Protein AF-C1LQI4-F1 (afdb_monomer_lite)

Foldseek 3Di:
DDVVCVVCVVVVVVVVVVVVCVVVVVVVVVVVVVVCCVPPVVVVVVCVVPDDPVVVVLVCLCVPPDPQAHVVGHGDDPDD

pLDDT: mean 85.79, std 10.66, range [54.91, 97.31]

Structure (mmCIF, N/CA/C/O backbone):
data_AF-C1LQI4-F1
#
_entry.id   AF-C1LQI4-F1
#
loop_
_atom_site.group_PDB
_atom_site.id
_atom_site.type_symbol
_atom_site.label_atom_id
_atom_site.label_alt_id
_atom_site.label_comp_id
_atom_site.label_asym_id
_atom_site.label_entity_id
_atom_site.label_seq_id
_atom_site.pdbx_PDB_ins_code
_atom_site.Cartn_x
_atom_site.Cartn_y
_atom_site.Cartn_z
_atom_site.occupancy
_atom_site.B_iso_or_equiv
_atom_site.auth_seq_id
_atom_site.auth_comp_id
_atom_site.auth_asym_id
_atom_site.auth_atom_id
_atom_site.pdbx_PDB_model_num
ATOM 1 N N . MET A 1 1 ? 38.825 -4.681 -40.929 1.00 54.91 1 MET A N 1
ATOM 2 C CA . MET A 1 1 ? 37.475 -4.456 -40.354 1.00 54.91 1 MET A CA 1
ATOM 3 C C . MET A 1 1 ? 36.591 -5.637 -40.749 1.00 54.91 1 MET A C 1
ATOM 5 O O . MET A 1 1 ? 36.554 -5.942 -41.930 1.00 54.91 1 MET A O 1
ATOM 9 N N . ASN A 1 2 ? 35.979 -6.367 -39.806 1.00 65.38 2 ASN A N 1
ATOM 10 C CA . ASN A 1 2 ? 35.246 -7.606 -40.127 1.00 65.38 2 ASN A CA 1
ATOM 11 C C . ASN A 1 2 ? 33.832 -7.272 -40.670 1.00 65.38 2 ASN A C 1
ATOM 13 O O . ASN A 1 2 ? 33.034 -6.707 -39.915 1.00 65.38 2 ASN A O 1
ATOM 17 N N . PRO A 1 3 ? 33.501 -7.595 -41.936 1.00 64.56 3 PRO A N 1
ATOM 18 C CA . PRO A 1 3 ? 32.254 -7.172 -42.588 1.00 64.56 3 PRO A CA 1
ATOM 19 C C . PRO A 1 3 ? 30.987 -7.715 -41.905 1.00 64.56 3 PRO A C 1
ATOM 21 O O . PRO A 1 3 ? 29.943 -7.063 -41.925 1.00 64.56 3 PRO A O 1
ATOM 24 N N . ALA A 1 4 ? 31.082 -8.850 -41.203 1.00 65.25 4 ALA A N 1
ATOM 25 C CA . ALA A 1 4 ? 29.967 -9.419 -40.446 1.00 65.25 4 ALA A CA 1
ATOM 26 C C . ALA A 1 4 ? 29.515 -8.534 -39.264 1.00 65.25 4 ALA A C 1
ATOM 28 O O . ALA A 1 4 ? 28.326 -8.489 -38.945 1.00 65.25 4 ALA A O 1
ATOM 29 N N . LYS A 1 5 ? 30.438 -7.784 -38.637 1.00 61.28 5 LYS A N 1
ATOM 30 C CA . LYS A 1 5 ? 30.118 -6.869 -37.523 1.00 61.28 5 LYS A CA 1
ATOM 31 C C . LYS A 1 5 ? 29.318 -5.648 -37.976 1.00 61.28 5 LYS A C 1
ATOM 33 O O . LYS A 1 5 ? 28.519 -5.143 -37.197 1.00 61.28 5 LYS A O 1
ATOM 38 N N . LEU A 1 6 ? 29.507 -5.191 -39.215 1.00 63.09 6 LEU A N 1
ATOM 39 C CA . LEU A 1 6 ? 28.801 -4.029 -39.767 1.00 63.09 6 LEU A CA 1
ATOM 40 C C . LEU A 1 6 ? 27.359 -4.371 -40.149 1.00 63.09 6 LEU A C 1
ATOM 42 O O . LEU A 1 6 ? 26.462 -3.567 -39.911 1.00 63.09 6 LEU A O 1
ATOM 46 N N . ARG A 1 7 ? 27.122 -5.589 -40.659 1.00 64.94 7 ARG A N 1
ATOM 47 C CA . ARG A 1 7 ? 25.789 -6.052 -41.079 1.00 64.94 7 ARG A CA 1
ATOM 48 C C . ARG A 1 7 ? 24.775 -6.079 -39.929 1.00 64.94 7 ARG A C 1
ATOM 50 O O . ARG A 1 7 ? 23.620 -5.727 -40.127 1.00 64.94 7 ARG A O 1
ATOM 57 N N . ASN A 1 8 ? 25.222 -6.432 -38.723 1.00 66.19 8 ASN A N 1
ATOM 58 C CA . ASN A 1 8 ? 24.357 -6.599 -37.547 1.00 66.19 8 ASN A CA 1
ATOM 59 C C . ASN A 1 8 ? 24.595 -5.546 -36.453 1.00 66.19 8 ASN A C 1
ATOM 61 O O . ASN A 1 8 ? 24.082 -5.689 -35.343 1.00 66.19 8 ASN A O 1
ATOM 65 N N . PHE A 1 9 ? 25.361 -4.488 -36.737 1.00 67.31 9 PHE A N 1
ATOM 66 C CA . PHE A 1 9 ? 25.743 -3.483 -35.740 1.00 67.31 9 PHE A CA 1
ATOM 67 C C . PHE A 1 9 ? 24.523 -2.845 -35.058 1.00 67.31 9 PHE A C 1
ATOM 69 O O . PHE A 1 9 ? 24.464 -2.760 -33.834 1.00 67.31 9 PHE A O 1
ATOM 76 N N . ARG A 1 10 ? 23.504 -2.479 -35.848 1.00 70.00 10 ARG A N 1
ATOM 77 C CA . ARG A 1 10 ? 22.263 -1.874 -35.340 1.00 70.00 10 ARG A CA 1
ATOM 78 C C . ARG A 1 10 ? 21.461 -2.832 -34.458 1.00 70.00 10 ARG A C 1
ATOM 80 O O . ARG A 1 10 ? 20.966 -2.417 -33.418 1.00 70.00 10 ARG A O 1
ATOM 87 N N . VAL A 1 11 ? 21.395 -4.113 -34.828 1.00 75.94 11 VAL A N 1
ATOM 88 C CA . VAL A 1 11 ? 20.683 -5.148 -34.058 1.00 75.94 11 VAL A CA 1
ATOM 89 C C . VAL A 1 11 ? 21.397 -5.427 -32.734 1.00 75.94 11 VAL A C 1
ATOM 91 O O . VAL A 1 11 ? 20.759 -5.473 -31.689 1.00 75.94 11 VAL A O 1
ATOM 94 N N . GLY A 1 12 ? 22.729 -5.537 -32.742 1.00 79.69 12 GLY A N 1
ATOM 95 C CA . GLY A 1 12 ? 23.510 -5.762 -31.523 1.00 79.69 12 GLY A CA 1
ATOM 96 C C . GLY A 1 12 ? 23.442 -4.598 -30.529 1.00 79.69 12 GLY A C 1
ATOM 97 O O . GLY A 1 12 ? 23.377 -4.825 -29.322 1.00 79.69 12 GLY A O 1
ATOM 98 N N . VAL A 1 13 ? 23.423 -3.354 -31.018 1.00 82.69 13 VAL A N 1
ATOM 99 C CA . VAL A 1 13 ? 23.228 -2.163 -30.173 1.00 82.69 13 VAL A CA 1
ATOM 100 C C . VAL A 1 13 ? 21.798 -2.103 -29.633 1.00 82.69 13 VAL A C 1
ATOM 102 O O . VAL A 1 13 ? 21.620 -1.862 -28.441 1.00 82.69 13 VAL A O 1
ATOM 105 N N . ALA A 1 14 ? 20.793 -2.389 -30.468 1.00 82.88 14 ALA A N 1
ATOM 106 C CA . ALA A 1 14 ? 19.392 -2.405 -30.054 1.00 82.88 14 ALA A CA 1
ATOM 107 C C . ALA A 1 14 ? 19.120 -3.448 -28.960 1.00 82.88 14 ALA A C 1
ATOM 109 O O . ALA A 1 14 ? 18.485 -3.120 -27.964 1.00 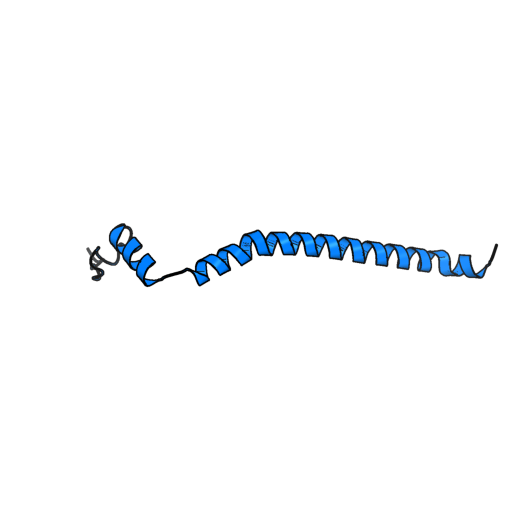82.88 14 ALA A O 1
ATOM 110 N N . ILE A 1 15 ? 19.659 -4.667 -29.088 1.00 86.31 15 ILE A N 1
ATOM 111 C CA . ILE A 1 15 ? 19.518 -5.712 -28.061 1.00 86.31 15 ILE A CA 1
ATOM 112 C C . ILE A 1 15 ? 20.125 -5.249 -26.734 1.00 86.31 15 ILE A C 1
ATOM 114 O O . ILE A 1 15 ? 19.477 -5.356 -25.699 1.00 86.31 15 ILE A O 1
ATOM 118 N N . LYS A 1 16 ? 21.333 -4.673 -26.751 1.00 86.31 16 LYS A N 1
ATOM 119 C CA . LYS A 1 16 ? 21.973 -4.164 -25.527 1.00 86.31 16 LYS A CA 1
ATOM 120 C C . LYS A 1 16 ? 21.167 -3.042 -24.876 1.00 86.31 16 LYS A C 1
ATOM 122 O O . LYS A 1 16 ? 20.980 -3.060 -23.664 1.00 86.31 16 LYS A O 1
ATOM 127 N N . ALA A 1 17 ? 20.680 -2.090 -25.671 1.00 89.12 17 ALA A N 1
ATOM 128 C CA 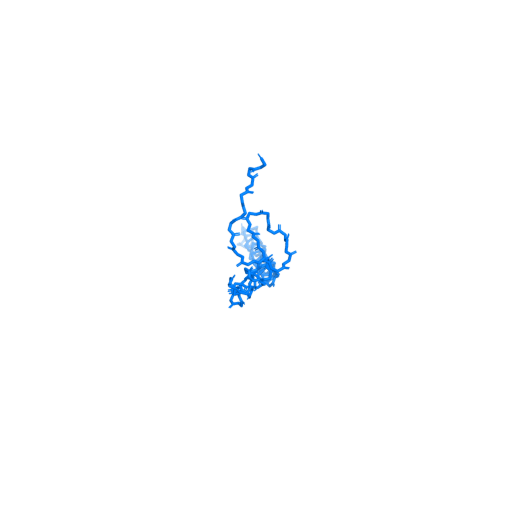. ALA A 1 17 ? 19.843 -1.002 -25.177 1.00 89.12 17 ALA A CA 1
ATOM 129 C C . ALA A 1 17 ? 18.536 -1.533 -24.572 1.00 89.12 17 ALA A C 1
ATOM 131 O O . ALA A 1 17 ? 18.144 -1.101 -23.492 1.00 89.12 17 ALA A O 1
ATOM 132 N N . MET A 1 18 ? 17.914 -2.518 -25.223 1.00 91.94 18 MET A N 1
ATOM 133 C CA . MET A 1 18 ? 16.712 -3.181 -24.727 1.00 91.94 18 MET A CA 1
ATOM 134 C C . MET A 1 18 ? 16.976 -3.882 -23.395 1.00 91.94 18 MET A C 1
ATOM 136 O O . MET A 1 18 ? 16.241 -3.653 -22.444 1.00 91.94 18 MET A O 1
ATOM 140 N N . THR A 1 19 ? 18.059 -4.657 -23.279 1.00 91.94 19 THR A N 1
ATOM 141 C CA . THR A 1 19 ? 18.420 -5.326 -22.021 1.00 91.94 19 THR A CA 1
ATOM 142 C C . THR A 1 19 ? 18.618 -4.324 -20.886 1.00 91.94 19 THR A C 1
ATOM 144 O O . THR A 1 19 ? 18.079 -4.519 -19.799 1.00 91.94 19 THR A O 1
ATOM 147 N N . VAL A 1 20 ? 19.346 -3.230 -21.131 1.00 93.94 20 VAL A N 1
ATOM 148 C CA . VAL A 1 20 ? 19.554 -2.182 -20.120 1.00 93.94 20 VAL A CA 1
ATOM 149 C C . VAL A 1 20 ? 18.227 -1.533 -19.730 1.00 93.94 20 VAL A C 1
ATOM 151 O O . VAL A 1 20 ? 17.942 -1.406 -18.541 1.00 93.94 20 VAL A O 1
ATOM 154 N N . ALA A 1 21 ? 17.386 -1.181 -20.705 1.00 94.00 21 ALA A N 1
ATOM 155 C CA . ALA A 1 21 ? 16.076 -0.591 -20.448 1.00 94.00 21 ALA A CA 1
ATOM 156 C C . ALA A 1 21 ? 15.178 -1.526 -19.626 1.00 94.00 21 ALA A C 1
ATOM 158 O O . ALA A 1 21 ? 14.537 -1.079 -18.678 1.00 94.00 21 ALA A O 1
ATOM 159 N N . THR A 1 22 ? 15.174 -2.826 -19.927 1.00 95.62 22 THR A N 1
ATOM 160 C CA . THR A 1 22 ? 14.411 -3.823 -19.169 1.00 95.62 22 THR A CA 1
ATOM 161 C C . THR A 1 22 ? 14.884 -3.911 -17.722 1.00 95.62 22 THR A C 1
ATOM 163 O O . THR A 1 22 ? 14.057 -3.885 -16.812 1.00 95.62 22 THR A O 1
ATOM 166 N N . VAL A 1 23 ? 16.198 -3.975 -17.485 1.00 96.81 23 VAL A N 1
ATOM 167 C CA . VAL A 1 23 ? 16.756 -4.034 -16.123 1.00 96.81 23 VAL A CA 1
ATOM 168 C C . VAL A 1 23 ? 16.399 -2.774 -15.336 1.00 96.81 23 VAL A C 1
ATOM 170 O O . VAL A 1 23 ? 15.892 -2.874 -14.219 1.00 96.81 23 VAL A O 1
ATOM 173 N N . VAL A 1 24 ? 16.599 -1.595 -15.929 1.00 96.56 24 VAL A N 1
ATOM 174 C CA . VAL A 1 24 ? 16.295 -0.312 -15.280 1.00 96.56 24 VAL A CA 1
ATOM 175 C C . VAL A 1 24 ? 14.800 -0.189 -14.991 1.00 96.56 24 VAL A C 1
ATOM 177 O O . VAL A 1 24 ? 14.422 0.139 -13.869 1.00 96.56 24 VAL A O 1
ATOM 180 N N . SER A 1 25 ? 13.943 -0.518 -15.959 1.00 95.38 25 SER A N 1
ATOM 181 C CA . SER A 1 25 ? 12.492 -0.480 -15.768 1.00 95.38 25 SER A CA 1
ATOM 182 C C . SER A 1 25 ? 12.055 -1.430 -14.657 1.00 95.38 25 SER A C 1
ATOM 184 O O . SER A 1 25 ? 11.253 -1.048 -13.813 1.00 95.38 25 SER A O 1
ATOM 186 N N . THR A 1 26 ? 12.607 -2.643 -14.614 1.00 96.81 26 THR A N 1
ATOM 187 C CA . THR A 1 26 ? 12.264 -3.633 -13.585 1.00 96.81 26 THR A CA 1
ATOM 188 C C . THR A 1 26 ? 12.677 -3.146 -12.198 1.00 96.81 26 THR A C 1
ATOM 190 O O . THR A 1 26 ? 11.899 -3.257 -11.249 1.00 96.81 26 THR A O 1
ATOM 193 N N . ALA A 1 27 ? 13.873 -2.565 -12.074 1.00 97.31 27 ALA A N 1
ATOM 194 C CA . ALA A 1 27 ? 14.371 -2.020 -10.816 1.00 97.31 27 ALA A CA 1
ATOM 195 C C . ALA A 1 27 ? 13.492 -0.863 -10.313 1.00 97.31 27 ALA A C 1
ATOM 197 O O . ALA A 1 27 ? 13.087 -0.860 -9.150 1.00 97.31 27 ALA A O 1
ATOM 198 N N . ILE A 1 28 ? 13.134 0.074 -11.199 1.00 97.31 28 ILE A N 1
ATOM 199 C CA . ILE A 1 28 ? 12.265 1.210 -10.862 1.00 97.31 28 ILE A CA 1
ATOM 200 C C . ILE A 1 28 ? 10.871 0.722 -10.459 1.00 97.31 28 ILE A C 1
ATOM 202 O O . ILE A 1 28 ? 10.378 1.098 -9.396 1.00 97.31 28 ILE A O 1
ATOM 206 N N . SER A 1 29 ? 10.247 -0.151 -11.255 1.00 97.25 29 SER A N 1
ATOM 207 C CA . SER A 1 29 ? 8.926 -0.706 -10.942 1.00 97.25 29 SER A CA 1
ATOM 208 C C .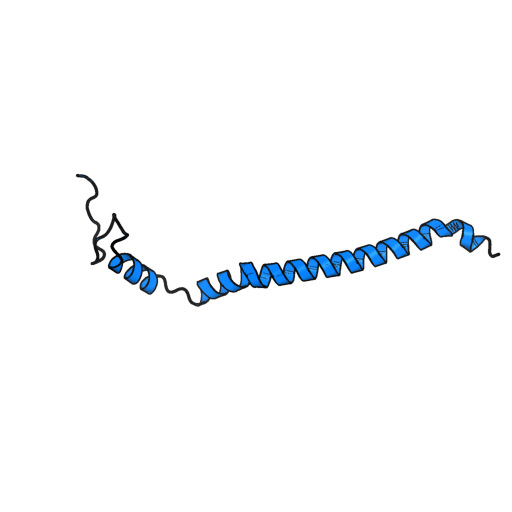 SER A 1 29 ? 8.925 -1.446 -9.604 1.00 97.25 29 SER A C 1
ATOM 210 O O . SER A 1 29 ? 8.005 -1.272 -8.809 1.00 97.25 29 SER A O 1
ATOM 212 N N . S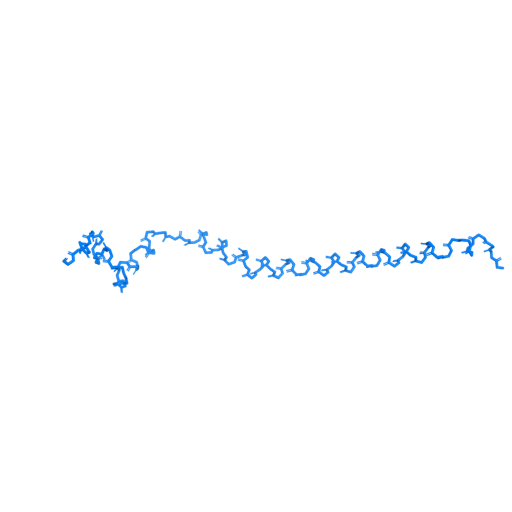ER A 1 30 ? 9.979 -2.213 -9.313 1.00 96.56 30 SER A N 1
ATOM 213 C CA . SER A 1 30 ? 10.118 -2.928 -8.039 1.00 96.56 30 SER A CA 1
ATOM 214 C C . SER A 1 30 ? 10.243 -1.969 -6.854 1.00 96.56 30 SER A C 1
ATOM 216 O O . SER A 1 30 ? 9.611 -2.185 -5.821 1.00 96.56 30 SER A O 1
ATOM 218 N N . ALA A 1 31 ? 11.008 -0.883 -7.001 1.00 97.19 31 ALA A N 1
ATOM 219 C CA . ALA A 1 31 ? 11.146 0.134 -5.962 1.00 97.19 31 ALA A CA 1
ATOM 220 C C . ALA A 1 31 ? 9.815 0.852 -5.684 1.00 97.19 31 ALA A C 1
ATOM 222 O O . ALA A 1 31 ? 9.428 1.003 -4.525 1.00 97.19 31 ALA A O 1
ATOM 223 N N . ILE A 1 32 ? 9.084 1.237 -6.736 1.00 96.31 32 ILE A N 1
ATOM 224 C CA . ILE A 1 32 ? 7.759 1.860 -6.608 1.00 96.31 32 ILE A CA 1
ATOM 225 C C . ILE A 1 32 ? 6.789 0.899 -5.920 1.00 96.31 32 ILE A C 1
ATOM 227 O O . ILE A 1 32 ? 6.125 1.284 -4.958 1.00 96.31 32 ILE A O 1
ATOM 231 N N . MET A 1 33 ? 6.749 -0.363 -6.357 1.00 96.38 33 MET A N 1
ATOM 232 C CA . MET A 1 33 ? 5.879 -1.377 -5.766 1.00 96.38 33 MET A CA 1
ATOM 233 C C . MET A 1 33 ? 6.199 -1.603 -4.285 1.00 96.38 33 MET A C 1
ATOM 235 O O . MET A 1 33 ? 5.293 -1.680 -3.462 1.00 96.38 33 MET A O 1
ATOM 239 N N . TYR A 1 34 ? 7.480 -1.653 -3.916 1.00 96.19 34 TYR A N 1
ATOM 240 C CA . TYR A 1 34 ? 7.894 -1.791 -2.521 1.00 96.19 34 TYR A CA 1
ATOM 241 C C . TYR A 1 34 ? 7.400 -0.629 -1.651 1.00 96.19 34 TYR A C 1
ATOM 243 O O . TYR A 1 34 ? 6.867 -0.849 -0.561 1.00 96.19 34 TYR A O 1
ATOM 251 N N . VAL A 1 35 ? 7.546 0.608 -2.137 1.00 96.38 35 VAL A N 1
ATOM 252 C CA . VAL A 1 35 ? 7.053 1.801 -1.434 1.00 96.38 35 VAL A CA 1
ATOM 253 C C . VAL A 1 35 ? 5.530 1.769 -1.316 1.00 96.38 35 VAL A C 1
ATOM 255 O O . VAL A 1 35 ? 5.010 2.025 -0.231 1.00 96.38 35 VAL A O 1
ATOM 258 N N . TYR A 1 36 ? 4.822 1.408 -2.387 1.00 94.69 36 TYR A N 1
ATOM 259 C CA . TYR A 1 36 ? 3.365 1.286 -2.394 1.00 94.69 36 TYR A CA 1
ATOM 260 C C . TYR A 1 36 ? 2.873 0.238 -1.388 1.00 94.69 36 TYR A C 1
ATOM 262 O O . TYR A 1 36 ? 2.018 0.531 -0.556 1.00 94.69 36 TYR A O 1
ATOM 270 N N . ILE A 1 37 ? 3.472 -0.958 -1.381 1.00 93.88 37 ILE A N 1
ATOM 271 C CA . ILE A 1 37 ? 3.133 -2.010 -0.414 1.00 93.88 37 ILE A CA 1
ATOM 272 C C . ILE A 1 37 ? 3.347 -1.513 1.016 1.00 93.88 37 ILE A C 1
ATOM 274 O O . ILE A 1 37 ? 2.498 -1.735 1.876 1.00 93.88 37 ILE A O 1
ATOM 278 N N . LYS A 1 38 ? 4.461 -0.826 1.290 1.00 92.75 38 LYS A N 1
ATOM 279 C CA . LYS A 1 38 ? 4.744 -0.311 2.633 1.00 92.75 38 LYS A CA 1
ATOM 280 C C . LYS A 1 38 ? 3.790 0.791 3.085 1.00 92.75 38 LYS A C 1
ATOM 282 O O . LYS A 1 38 ? 3.530 0.874 4.281 1.00 92.75 38 LYS A O 1
ATOM 287 N N . ARG A 1 39 ? 3.331 1.650 2.174 1.00 91.38 39 ARG A N 1
ATOM 288 C CA . ARG A 1 39 ? 2.502 2.817 2.513 1.00 91.38 39 ARG A CA 1
ATOM 289 C C . ARG A 1 39 ? 1.012 2.524 2.522 1.00 91.38 39 ARG A C 1
ATOM 291 O O . ARG A 1 39 ? 0.324 3.025 3.394 1.00 91.38 39 ARG A O 1
ATOM 298 N N . GLU A 1 40 ? 0.538 1.707 1.593 1.00 89.69 40 GLU A N 1
ATOM 299 C CA . GLU A 1 40 ? -0.896 1.479 1.408 1.00 89.69 40 GLU A CA 1
ATOM 300 C C . GLU A 1 40 ? -1.293 0.095 1.924 1.00 89.69 40 GLU A C 1
ATOM 302 O O . GLU A 1 40 ? -2.147 -0.048 2.793 1.00 89.69 40 GLU A O 1
ATOM 307 N N . VAL A 1 41 ? -0.618 -0.955 1.450 1.00 89.88 41 VAL A N 1
ATOM 308 C CA . VAL A 1 41 ? -1.048 -2.337 1.716 1.00 89.88 41 VAL A CA 1
ATOM 309 C C . VAL A 1 41 ? -0.759 -2.759 3.156 1.00 89.88 41 VAL A C 1
ATOM 311 O O . VAL A 1 41 ? -1.615 -3.353 3.811 1.00 89.88 41 VAL A O 1
ATOM 314 N N . ALA A 1 42 ? 0.442 -2.478 3.663 1.00 91.81 42 ALA A N 1
ATOM 315 C CA . ALA A 1 42 ? 0.847 -2.909 4.996 1.00 91.81 42 ALA A CA 1
ATOM 316 C C . ALA A 1 42 ? 0.023 -2.239 6.112 1.00 91.81 42 ALA A C 1
ATOM 318 O O . ALA A 1 42 ? -0.427 -2.969 6.994 1.00 91.81 42 ALA A O 1
ATOM 319 N N . PRO A 1 43 ? -0.252 -0.919 6.092 1.00 91.50 43 PRO A N 1
ATOM 320 C CA . PRO A 1 43 ? -1.092 -0.291 7.110 1.00 91.50 43 PRO A CA 1
ATOM 321 C C . PRO A 1 43 ? -2.531 -0.791 7.075 1.00 91.50 43 PRO A C 1
ATOM 323 O O . PRO A 1 43 ? -3.072 -1.095 8.131 1.00 91.50 43 PRO A O 1
ATOM 326 N N . ILE A 1 44 ? -3.118 -0.965 5.886 1.00 91.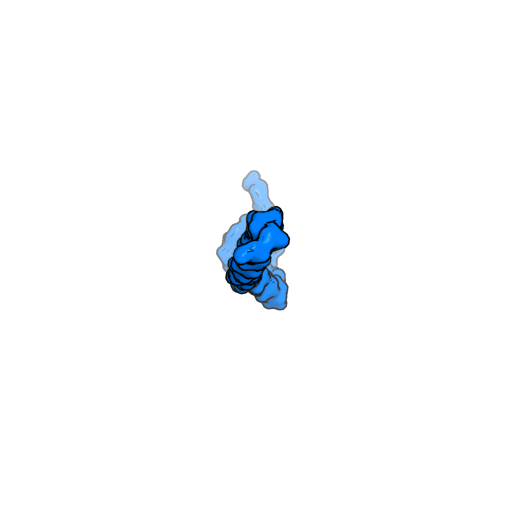81 44 ILE A N 1
ATOM 327 C CA . ILE A 1 44 ? -4.469 -1.526 5.746 1.00 91.81 44 ILE A CA 1
ATOM 328 C C . ILE A 1 44 ? -4.516 -2.950 6.309 1.00 91.81 44 ILE A C 1
ATOM 330 O O . ILE A 1 44 ? -5.393 -3.286 7.103 1.00 91.81 44 ILE A O 1
ATOM 334 N N . LYS A 1 45 ? -3.543 -3.793 5.950 1.00 91.94 45 LYS A N 1
ATOM 335 C CA . LYS A 1 45 ? -3.455 -5.160 6.475 1.00 91.94 45 LYS A CA 1
ATOM 336 C C . LYS A 1 45 ? -3.285 -5.174 7.994 1.00 91.94 45 LYS A C 1
ATOM 338 O O . LYS A 1 45 ? -3.924 -5.973 8.669 1.00 91.94 45 LYS A O 1
ATOM 343 N N . ASN A 1 46 ? -2.433 -4.304 8.530 1.00 92.50 46 ASN A N 1
ATOM 344 C CA . ASN A 1 46 ? -2.217 -4.200 9.968 1.00 92.50 46 ASN A CA 1
ATOM 345 C C . ASN A 1 46 ? -3.479 -3.726 10.686 1.00 92.50 46 ASN A C 1
ATOM 347 O O . ASN A 1 46 ? -3.835 -4.330 11.690 1.00 92.50 46 ASN A O 1
ATOM 351 N N . PHE A 1 47 ? -4.173 -2.725 10.137 1.00 92.56 47 PHE A N 1
ATOM 352 C CA . PHE A 1 47 ? -5.457 -2.254 10.642 1.00 92.56 47 PHE A CA 1
ATOM 353 C C . PHE A 1 47 ? -6.432 -3.421 10.772 1.00 92.56 47 PHE A C 1
ATOM 355 O O . PHE A 1 47 ? -6.847 -3.708 11.886 1.00 92.56 47 PHE A O 1
ATOM 362 N N . TYR A 1 48 ? -6.698 -4.158 9.686 1.00 91.00 48 TYR A N 1
ATOM 363 C CA . TYR A 1 48 ? -7.640 -5.283 9.704 1.00 91.00 48 TYR A CA 1
ATOM 364 C C . TYR A 1 48 ? -7.201 -6.454 10.588 1.00 91.00 48 TYR A C 1
ATOM 366 O O . TYR A 1 48 ? -8.051 -7.117 11.172 1.00 91.00 48 TYR A O 1
ATOM 374 N N . ASN A 1 49 ? -5.898 -6.707 10.729 1.00 92.19 49 ASN A N 1
ATOM 375 C CA . ASN A 1 49 ? -5.40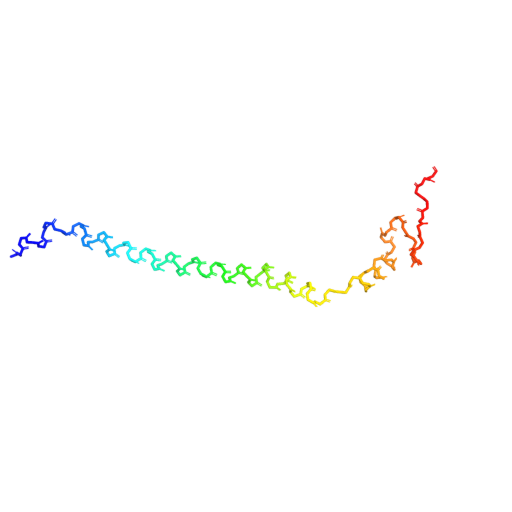2 -7.753 11.627 1.00 92.19 49 ASN A CA 1
ATOM 376 C C . ASN A 1 49 ? -5.649 -7.430 13.106 1.00 92.19 49 ASN A C 1
ATOM 378 O O . ASN A 1 49 ? -5.870 -8.342 13.897 1.00 92.19 49 ASN A O 1
ATOM 382 N N . SER A 1 50 ? -5.566 -6.154 13.486 1.00 91.69 50 SER A N 1
ATOM 383 C CA . SER A 1 50 ? -5.828 -5.692 14.855 1.00 91.69 50 SER A CA 1
ATOM 384 C C . SER A 1 50 ? -7.235 -5.124 15.049 1.00 91.69 50 SER A C 1
ATOM 386 O O . SER A 1 50 ? -7.535 -4.612 16.125 1.00 91.69 50 SER A O 1
ATOM 388 N N . TYR A 1 51 ? -8.072 -5.150 14.011 1.00 92.81 51 TYR A N 1
ATOM 389 C CA . TYR A 1 51 ? -9.389 -4.531 14.025 1.00 92.81 51 TYR A CA 1
ATOM 390 C C . TYR A 1 51 ? -10.340 -5.346 14.896 1.00 92.81 51 TYR A C 1
ATOM 392 O O . TYR A 1 51 ? -10.615 -6.509 14.603 1.00 92.81 51 TYR A O 1
ATOM 400 N N . ASP A 1 52 ? -10.861 -4.717 15.947 1.00 93.44 52 ASP A N 1
ATOM 401 C CA . ASP A 1 52 ? -11.942 -5.262 16.761 1.00 93.44 52 ASP A CA 1
ATOM 402 C C . ASP A 1 52 ? -13.225 -4.454 16.494 1.00 93.44 52 ASP A C 1
ATOM 404 O O . ASP A 1 52 ? -13.378 -3.347 17.027 1.00 93.44 52 ASP A O 1
ATOM 408 N N . PRO A 1 53 ? -14.169 -5.003 15.703 1.00 91.56 53 PRO A N 1
ATOM 409 C CA . PRO A 1 53 ? -15.427 -4.330 15.400 1.00 91.56 53 PRO A CA 1
ATOM 410 C C . PRO A 1 53 ? -16.255 -4.014 16.652 1.00 91.56 53 PRO A C 1
ATOM 412 O O . PRO A 1 53 ? -16.983 -3.026 16.680 1.00 91.56 53 PRO A O 1
ATOM 415 N N . GLN A 1 54 ? -16.167 -4.842 17.700 1.00 92.38 54 GLN A N 1
ATOM 416 C CA . GLN A 1 54 ? -16.947 -4.661 18.926 1.00 92.38 54 GLN A CA 1
ATOM 417 C C . GLN A 1 54 ? -16.388 -3.522 19.776 1.00 92.38 54 GLN A C 1
ATOM 419 O O . GLN A 1 54 ? -17.146 -2.777 20.402 1.00 92.38 54 GLN A O 1
ATOM 424 N N . LEU A 1 55 ? -15.061 -3.377 19.807 1.00 91.50 55 LEU A N 1
ATOM 425 C CA . LEU A 1 55 ? -14.421 -2.245 20.462 1.00 91.50 55 LEU A CA 1
ATOM 426 C C . LEU A 1 55 ? -14.734 -0.944 19.718 1.00 91.50 55 LEU A C 1
ATOM 428 O O . LEU A 1 55 ? -15.134 0.026 20.360 1.00 91.50 55 LEU A O 1
ATOM 432 N N . GLU A 1 56 ? -14.612 -0.938 18.388 1.00 91.50 56 GLU A N 1
ATOM 433 C CA . GLU A 1 56 ? -14.960 0.226 17.566 1.00 91.50 56 GLU A CA 1
ATOM 434 C C . GLU A 1 56 ? -16.416 0.637 17.769 1.00 91.50 56 GLU A C 1
ATOM 436 O O . GLU A 1 56 ? -16.689 1.801 18.053 1.00 91.50 56 GLU A O 1
ATOM 441 N N . TRP A 1 57 ? -17.340 -0.322 17.727 1.00 90.12 57 TRP A N 1
ATOM 442 C CA . TRP A 1 57 ? -18.754 -0.070 17.974 1.00 90.12 57 TRP A CA 1
ATOM 443 C C . TRP A 1 57 ? -19.000 0.599 19.330 1.00 90.12 57 TRP A C 1
ATOM 445 O O . TRP A 1 57 ? -19.709 1.599 19.412 1.00 90.12 57 TRP A O 1
ATOM 455 N N . LYS A 1 58 ? -18.350 0.120 20.397 1.00 90.62 58 LYS A N 1
ATOM 456 C CA . LYS A 1 58 ? -18.457 0.731 21.733 1.00 90.62 58 LYS A CA 1
ATOM 457 C C . LYS A 1 58 ? -17.890 2.148 21.780 1.00 90.62 58 LYS A C 1
ATOM 459 O O . LYS A 1 58 ? -18.434 2.985 22.497 1.00 90.62 58 LYS A O 1
ATOM 464 N N . VAL A 1 59 ? -16.796 2.418 21.067 1.00 89.62 59 VAL A N 1
ATOM 465 C CA . VAL A 1 59 ? -16.229 3.772 20.971 1.00 89.62 59 VAL A CA 1
ATOM 466 C C . VAL A 1 59 ? -17.180 4.689 20.202 1.00 89.62 59 VAL A C 1
ATOM 468 O O . VAL A 1 59 ? -17.437 5.800 20.660 1.00 89.62 59 VAL A O 1
ATOM 471 N N . LEU A 1 60 ? -17.749 4.219 19.089 1.00 89.69 60 LEU A N 1
ATOM 472 C CA . LEU A 1 60 ? -18.714 4.972 18.288 1.00 89.69 60 LEU A CA 1
ATOM 473 C C . LEU A 1 60 ? -19.985 5.288 19.081 1.00 89.69 60 LEU A C 1
ATOM 475 O O . LEU A 1 60 ? -20.396 6.447 19.099 1.00 89.69 60 LEU A O 1
ATOM 479 N N . LEU A 1 61 ? -20.544 4.316 19.806 1.00 89.75 61 LEU A N 1
ATOM 480 C CA . LEU A 1 61 ? -21.676 4.536 20.711 1.00 89.75 61 LEU A CA 1
ATOM 481 C C . LEU A 1 61 ? -21.352 5.604 21.758 1.00 89.75 61 LEU A C 1
ATOM 483 O O . LEU A 1 61 ? -22.050 6.604 21.854 1.00 89.75 61 LEU A O 1
ATOM 487 N N . LYS A 1 62 ? -20.232 5.464 22.479 1.00 86.75 62 LYS A N 1
ATOM 488 C CA . LYS A 1 62 ? -19.825 6.434 23.512 1.00 86.75 62 LYS A CA 1
ATOM 489 C C . LYS A 1 62 ? -19.496 7.825 22.973 1.00 86.75 62 LYS A C 1
ATOM 491 O O . LYS A 1 62 ? -19.500 8.782 23.741 1.00 86.75 62 LYS A O 1
ATOM 496 N N . SER A 1 63 ? -19.157 7.941 21.692 1.00 87.12 63 SER A N 1
ATOM 497 C CA . SER A 1 63 ? -18.824 9.226 21.076 1.00 87.12 63 SER A CA 1
ATOM 498 C C . SER A 1 63 ? -20.047 10.116 20.828 1.00 87.12 63 SER A C 1
ATOM 500 O O . SER A 1 63 ? -19.871 11.311 20.599 1.00 87.12 63 SER A O 1
ATOM 502 N N . GLY A 1 64 ? -21.266 9.558 20.841 1.00 80.62 64 GLY A N 1
ATOM 503 C CA . GLY A 1 64 ? -22.501 10.290 20.534 1.00 80.62 64 GLY A CA 1
ATOM 504 C C . GLY A 1 64 ? -22.619 10.754 19.074 1.00 80.62 64 GLY A C 1
ATOM 505 O O . GLY A 1 64 ? -23.482 11.565 18.752 1.00 80.62 64 GLY A O 1
ATOM 506 N N . ILE A 1 65 ? -21.747 10.274 18.177 1.00 86.38 65 ILE A N 1
ATOM 507 C CA . ILE A 1 65 ? -21.764 10.616 16.740 1.00 86.38 65 ILE A CA 1
ATOM 508 C C . ILE A 1 65 ? -22.907 9.890 16.011 1.00 86.38 65 ILE A C 1
ATOM 510 O O . ILE A 1 65 ? -23.382 10.343 14.965 1.00 86.38 65 ILE A O 1
ATOM 514 N N . LEU A 1 66 ? -23.347 8.752 16.548 1.00 85.44 66 LEU A N 1
ATOM 515 C CA . LEU A 1 66 ? -24.391 7.935 15.949 1.00 85.44 66 LEU A CA 1
ATOM 516 C C . LEU A 1 66 ? -25.759 8.585 16.180 1.00 85.44 66 LEU A C 1
ATOM 518 O O . LEU A 1 66 ? -26.182 8.784 17.308 1.00 85.44 66 LEU A O 1
ATOM 522 N N . LYS A 1 67 ? -26.456 8.916 15.089 1.00 83.25 67 LYS A N 1
ATOM 523 C CA . LYS A 1 67 ? -27.811 9.493 15.146 1.00 83.25 67 LYS A CA 1
ATOM 524 C C . LYS A 1 67 ? -28.901 8.434 15.283 1.00 83.25 67 LYS A C 1
ATOM 526 O O . LYS A 1 67 ? -29.971 8.714 15.795 1.00 83.25 67 LYS A O 1
ATOM 531 N N . THR A 1 68 ? -28.635 7.235 14.772 1.00 83.75 68 THR A N 1
ATOM 532 C CA . THR A 1 68 ? -29.605 6.136 14.670 1.00 83.75 68 THR A CA 1
ATOM 533 C C . THR A 1 68 ? -29.697 5.295 15.937 1.00 83.75 68 THR A C 1
ATOM 535 O O . THR A 1 68 ? -30.606 4.482 16.050 1.00 83.75 68 THR A O 1
ATOM 538 N N . VAL A 1 69 ? -28.727 5.415 16.845 1.00 83.62 69 VAL A N 1
ATOM 539 C CA . VAL A 1 69 ? -28.646 4.625 18.076 1.00 83.62 69 VAL A CA 1
ATOM 540 C C . VAL A 1 69 ? -28.187 5.496 19.239 1.00 83.62 69 VAL A C 1
ATOM 542 O O . VAL A 1 69 ? -27.375 6.398 19.038 1.00 83.62 69 VAL A O 1
ATOM 545 N N . ASP A 1 70 ? -28.711 5.228 20.433 1.00 81.19 70 ASP A N 1
ATOM 546 C CA . ASP A 1 70 ? -28.314 5.892 21.676 1.00 81.19 70 ASP A CA 1
ATOM 547 C C . ASP A 1 70 ? -26.971 5.357 22.202 1.00 81.19 70 ASP A C 1
ATOM 549 O O . ASP A 1 70 ? -26.365 4.455 21.621 1.00 81.19 70 ASP A O 1
ATOM 553 N N . ASN A 1 71 ? -26.472 5.925 23.304 1.00 81.19 71 ASN A N 1
ATOM 554 C CA . ASN A 1 71 ? -25.188 5.526 23.893 1.00 81.19 71 ASN A CA 1
ATOM 555 C C . ASN A 1 71 ? -25.222 4.099 24.472 1.00 81.19 71 ASN A C 1
ATOM 557 O O . ASN A 1 71 ? -24.173 3.502 24.736 1.00 81.19 71 ASN A O 1
ATOM 561 N N . GLU A 1 72 ? -26.421 3.564 24.682 1.00 81.31 72 GLU A N 1
ATOM 562 C CA . GLU A 1 72 ? -26.703 2.223 25.170 1.00 81.31 72 GLU A CA 1
ATOM 563 C C . GLU A 1 72 ? -26.841 1.196 24.027 1.00 81.31 72 GLU A C 1
ATOM 565 O O . GLU A 1 72 ? -26.800 -0.010 24.280 1.00 81.31 72 GLU A O 1
ATOM 570 N N . GLY A 1 73 ? -26.915 1.649 22.771 1.00 77.81 73 GLY A N 1
ATOM 571 C CA . GLY A 1 73 ? -27.028 0.814 21.575 1.00 77.81 73 GLY A CA 1
ATOM 572 C C . GLY A 1 73 ? -28.460 0.501 21.142 1.00 77.81 73 GLY A C 1
ATOM 573 O O . GLY A 1 73 ? -28.643 -0.344 20.263 1.00 77.81 73 GLY A O 1
ATOM 574 N N . ASN A 1 74 ? -29.466 1.159 21.717 1.00 84.56 74 ASN A N 1
ATOM 575 C CA . ASN A 1 74 ? -30.851 1.054 21.272 1.00 84.56 74 ASN A CA 1
ATOM 576 C C . ASN A 1 74 ? -31.094 1.983 20.089 1.00 84.56 74 ASN A C 1
ATOM 578 O O . ASN A 1 74 ? -30.536 3.074 20.011 1.00 84.56 74 ASN A O 1
ATOM 582 N N . LEU A 1 75 ? -31.950 1.553 19.166 1.00 83.56 75 LEU A N 1
ATOM 583 C CA . LEU A 1 75 ? -32.354 2.377 18.033 1.00 83.56 75 LEU A CA 1
ATOM 584 C C . LEU A 1 75 ? -33.151 3.584 18.532 1.00 83.56 75 LEU A C 1
ATOM 586 O O . LEU A 1 75 ? -34.116 3.421 19.278 1.00 83.56 75 LEU A O 1
ATOM 590 N N . ILE A 1 76 ? -32.751 4.774 18.095 1.00 83.06 76 ILE A N 1
ATOM 591 C CA . ILE A 1 76 ? -33.516 5.999 18.325 1.00 83.06 76 ILE A CA 1
ATOM 592 C C . ILE A 1 76 ? -34.445 6.171 17.134 1.00 83.06 76 ILE A C 1
ATOM 594 O O . ILE A 1 76 ? -34.013 6.039 15.984 1.00 83.06 76 ILE A O 1
ATOM 598 N N . ASP A 1 77 ? -35.714 6.454 17.409 1.00 77.38 77 ASP A N 1
ATOM 599 C CA . ASP A 1 77 ? -36.636 6.821 16.349 1.00 77.38 77 ASP A CA 1
ATOM 600 C C . ASP A 1 77 ? -36.225 8.179 15.770 1.00 77.38 77 ASP A C 1
ATOM 602 O O . ASP A 1 77 ? -36.040 9.156 16.495 1.00 77.38 77 ASP A O 1
ATOM 606 N N . LEU A 1 78 ? -35.998 8.201 14.461 1.00 76.06 78 LEU A N 1
ATOM 607 C CA . LEU A 1 78 ? -35.505 9.368 13.730 1.00 76.06 78 LEU A CA 1
ATOM 608 C C . LEU A 1 78 ? -36.637 10.177 13.096 1.00 76.06 78 LEU A C 1
ATOM 610 O O . LEU A 1 78 ? -36.367 11.208 12.477 1.00 76.06 78 LEU A O 1
ATOM 614 N N . SER A 1 79 ? -37.879 9.702 13.202 1.00 70.94 79 SER A N 1
ATOM 615 C CA . SER A 1 79 ? -39.041 10.519 12.885 1.00 70.94 79 SER A CA 1
ATOM 616 C C . SER A 1 79 ? -39.366 11.416 14.075 1.00 70.94 79 SER A C 1
ATOM 618 O O . SER A 1 79 ? -39.904 10.940 15.074 1.00 70.94 79 SER A O 1
ATOM 620 N N . ASP A 1 80 ? -39.022 12.698 13.945 1.00 57.22 80 ASP A N 1
ATOM 621 C CA . ASP A 1 80 ? -39.773 13.785 14.591 1.00 57.22 80 ASP A CA 1
ATOM 622 C C . ASP A 1 80 ? -41.263 13.713 14.202 1.00 57.22 80 ASP A C 1
ATOM 624 O O . ASP A 1 80 ? -41.553 13.451 13.005 1.00 57.22 80 ASP A O 1
#

Secondary structure (DSSP, 8-state):
--HHHHHTHHHHHHHHHHHHHHHHHHHHHHHHHHHHIIIIIHHHHHHHHH--HHHHHHHHHHHT--SSB-TTSPBPP---

InterPro domains:
  IPR034884 Mitochondrial cytochrome c oxidase subunit VIc/VIIs [PF02937] (16-68)
  IPR037169 Mitochondrial cytochrome c oxidase subunit VIc/VIIs superfamily [G3DSA:4.10.93.10] (2-69)

Organism: Schistosoma japonicum (NCBI:txid6182)

Sequence (80 aa):
MNPAKLRNFRVGVAIKAMTVATVVSTAISSAIMYVYIKREVAPIKNFYNSYDPQLEWKVLLKSGILKTVDNEGNLIDLSD

Radius of gyration: 30.19 Å; chains: 1; bounding box: 77×23×68 Å